Protein AF-A0A391NW02-F1 (afdb_monomer_lite)

Sequence (138 aa):
VFIRNKDWASASNALSAALESAPIYLKAVVGLTGVKLMLQDGEGALASADSALQIAGGQHPMQKKGREEALQTGKPFSVPTFGHPILAKLHAQRGAALAMTGCMKEAVDEYEIAMAYAPQDQHLTRDFQALLRCSEDE

pLDDT: mean 88.29, std 7.99, range [56.16, 97.19]

Organism: NCBI:txid797122

Structure (mmCIF, N/CA/C/O backbone):
data_AF-A0A391NW02-F1
#
_entry.id   AF-A0A391NW02-F1
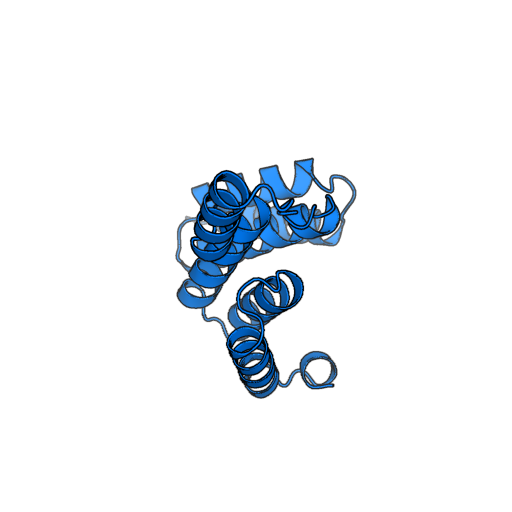#
loop_
_atom_site.group_PDB
_atom_site.id
_atom_site.type_symbol
_atom_site.label_atom_id
_atom_site.label_alt_id
_atom_site.label_comp_id
_atom_site.label_asym_id
_atom_site.label_entity_id
_atom_site.label_seq_id
_atom_site.pdbx_PDB_ins_code
_atom_site.Cartn_x
_atom_site.Cartn_y
_atom_site.Cartn_z
_atom_site.occupancy
_atom_site.B_iso_or_equiv
_atom_site.auth_seq_id
_atom_site.auth_comp_id
_atom_site.auth_asym_id
_atom_site.auth_atom_id
_atom_site.pdbx_PDB_model_num
ATOM 1 N N . VAL A 1 1 ? 10.580 -16.892 -0.388 1.00 60.94 1 VAL A N 1
ATOM 2 C CA . VAL A 1 1 ? 11.036 -17.804 0.692 1.00 60.94 1 VAL A CA 1
ATOM 3 C C . VAL A 1 1 ? 10.943 -17.127 2.059 1.00 60.94 1 VAL A C 1
ATOM 5 O O . VAL A 1 1 ? 10.245 -17.662 2.905 1.00 60.94 1 VAL A O 1
ATOM 8 N N . PHE A 1 2 ? 11.492 -15.919 2.245 1.00 70.12 2 PHE A N 1
ATOM 9 C CA . PHE A 1 2 ? 11.461 -15.187 3.529 1.00 70.12 2 PHE A CA 1
ATOM 10 C C . PHE A 1 2 ? 10.057 -14.915 4.100 1.00 70.12 2 PHE A C 1
ATOM 12 O O . PHE A 1 2 ? 9.775 -15.308 5.226 1.00 70.12 2 PHE A O 1
ATOM 19 N N . ILE A 1 3 ? 9.135 -14.375 3.290 1.00 70.44 3 ILE A N 1
ATOM 20 C CA . ILE A 1 3 ? 7.737 -14.111 3.701 1.00 70.44 3 ILE A CA 1
ATOM 21 C C . ILE A 1 3 ? 7.021 -15.388 4.174 1.00 70.44 3 ILE A C 1
ATOM 23 O O . ILE A 1 3 ? 6.273 -15.362 5.145 1.00 70.44 3 ILE A O 1
ATOM 27 N N . ARG A 1 4 ? 7.282 -16.534 3.526 1.00 72.38 4 ARG A N 1
ATOM 28 C CA . ARG A 1 4 ? 6.674 -17.823 3.904 1.00 72.38 4 ARG A CA 1
ATOM 29 C C . ARG A 1 4 ? 7.218 -18.351 5.235 1.00 72.38 4 ARG A C 1
ATOM 31 O O . ARG A 1 4 ? 6.510 -19.064 5.935 1.00 72.38 4 ARG A O 1
ATOM 38 N N . ASN A 1 5 ? 8.443 -17.965 5.583 1.00 83.00 5 ASN A N 1
ATOM 39 C CA . ASN A 1 5 ? 9.117 -18.345 6.820 1.00 83.00 5 ASN A CA 1
ATOM 40 C C . ASN A 1 5 ? 8.929 -17.306 7.944 1.00 83.00 5 ASN A C 1
ATOM 42 O O . ASN A 1 5 ? 9.537 -17.460 8.997 1.00 83.00 5 ASN A O 1
ATOM 46 N N . LYS A 1 6 ? 8.102 -16.265 7.732 1.00 83.19 6 LYS A N 1
ATOM 47 C CA . LYS A 1 6 ? 7.894 -15.128 8.654 1.00 83.19 6 LYS A CA 1
ATOM 48 C C . LYS A 1 6 ? 9.174 -14.362 9.012 1.00 83.19 6 LYS A C 1
ATOM 50 O O . LYS A 1 6 ? 9.219 -13.657 10.015 1.00 83.19 6 LYS A O 1
ATOM 55 N N . ASP A 1 7 ? 10.203 -14.475 8.180 1.00 91.38 7 ASP A N 1
ATOM 56 C CA . ASP A 1 7 ? 11.430 -13.703 8.329 1.00 91.38 7 ASP A CA 1
ATOM 57 C C . ASP A 1 7 ? 11.241 -12.332 7.667 1.00 91.38 7 ASP A C 1
ATOM 59 O O . ASP A 1 7 ? 11.584 -12.110 6.500 1.00 91.38 7 ASP A O 1
ATOM 63 N N . TRP A 1 8 ? 10.588 -11.434 8.406 1.00 89.88 8 TRP A N 1
ATOM 64 C CA . TRP A 1 8 ? 10.214 -10.101 7.937 1.00 89.88 8 TRP A CA 1
ATOM 65 C C . TRP A 1 8 ? 11.428 -9.196 7.730 1.00 89.88 8 TRP A C 1
ATOM 67 O O . TRP A 1 8 ? 11.449 -8.423 6.777 1.00 89.88 8 TRP A O 1
ATOM 77 N N . ALA A 1 9 ? 12.467 -9.333 8.557 1.00 88.81 9 ALA A N 1
ATOM 78 C CA . ALA A 1 9 ? 13.689 -8.546 8.428 1.00 88.81 9 ALA A CA 1
ATOM 79 C C . ALA A 1 9 ? 14.422 -8.879 7.119 1.00 88.81 9 ALA A C 1
ATOM 81 O O . ALA A 1 9 ? 14.703 -7.987 6.316 1.00 88.81 9 ALA A O 1
ATOM 82 N N . SER A 1 10 ? 14.635 -10.168 6.834 1.00 90.19 10 SER A N 1
ATOM 83 C CA . SER A 1 10 ? 15.254 -10.587 5.572 1.00 90.19 10 SER A CA 1
ATOM 84 C C . SER A 1 10 ? 14.370 -10.274 4.365 1.00 90.19 10 SER A C 1
ATOM 86 O O . SER A 1 10 ? 14.880 -9.906 3.306 1.00 90.19 10 SER A O 1
ATOM 88 N N . ALA A 1 11 ? 13.041 -10.377 4.505 1.00 90.12 11 ALA A N 1
ATOM 89 C CA . ALA A 1 11 ? 12.111 -9.965 3.455 1.00 90.12 11 ALA A CA 1
ATOM 90 C C . ALA A 1 11 ? 12.223 -8.462 3.148 1.00 90.12 11 ALA A C 1
ATOM 92 O O . ALA A 1 11 ? 12.259 -8.090 1.976 1.00 90.12 11 ALA A O 1
ATOM 93 N N . SER A 1 12 ? 12.323 -7.621 4.181 1.00 89.50 12 SER A N 1
ATOM 94 C CA . SER A 1 12 ? 12.499 -6.170 4.051 1.00 89.50 12 SER A CA 1
ATOM 95 C C . SER A 1 12 ? 13.795 -5.830 3.317 1.00 89.50 12 SER A C 1
ATOM 97 O O . SER A 1 12 ? 13.777 -5.066 2.350 1.00 89.50 12 SER A O 1
ATOM 99 N N . ASN A 1 13 ? 14.902 -6.477 3.697 1.00 89.44 13 ASN A N 1
ATOM 100 C CA . ASN A 1 13 ? 16.203 -6.279 3.055 1.00 89.44 13 ASN A CA 1
ATOM 101 C C . ASN A 1 13 ? 16.182 -6.707 1.582 1.00 89.44 13 ASN A C 1
ATOM 103 O O . ASN A 1 13 ? 16.633 -5.965 0.712 1.00 89.44 13 ASN A O 1
ATOM 107 N N . ALA A 1 14 ? 15.608 -7.874 1.279 1.00 89.81 14 ALA A N 1
ATOM 108 C CA . ALA A 1 14 ? 15.525 -8.374 -0.091 1.00 89.81 14 ALA A CA 1
ATOM 109 C C . ALA A 1 14 ? 14.648 -7.486 -0.991 1.00 89.81 14 ALA A C 1
ATOM 111 O O . ALA A 1 14 ? 14.975 -7.270 -2.158 1.00 89.81 14 ALA A O 1
ATOM 112 N N . LEU A 1 15 ? 13.535 -6.969 -0.462 1.00 90.50 15 LEU A N 1
ATOM 113 C CA . LEU A 1 15 ? 12.649 -6.067 -1.200 1.00 90.50 15 LEU A CA 1
ATOM 114 C C . LEU A 1 15 ? 13.282 -4.690 -1.399 1.00 90.50 15 LEU A C 1
ATOM 116 O O . LEU A 1 15 ? 13.190 -4.147 -2.496 1.00 90.50 15 LEU A O 1
ATOM 120 N N . SER A 1 16 ? 13.969 -4.165 -0.385 1.00 88.88 16 SER A N 1
ATOM 121 C CA . SER A 1 16 ? 14.728 -2.915 -0.497 1.00 88.88 16 SER A CA 1
ATOM 122 C C . SER A 1 16 ? 15.816 -3.024 -1.568 1.00 88.88 16 SER A C 1
ATOM 124 O O . SER A 1 16 ? 15.860 -2.193 -2.470 1.00 88.88 16 SER A O 1
ATOM 126 N N . ALA A 1 17 ? 16.597 -4.110 -1.571 1.00 90.06 17 ALA A N 1
ATOM 127 C CA . ALA A 1 17 ? 17.601 -4.366 -2.607 1.00 90.06 17 ALA A CA 1
ATOM 128 C C . ALA A 1 17 ? 16.985 -4.494 -4.015 1.00 90.06 17 ALA A C 1
ATOM 130 O O . ALA A 1 17 ? 17.538 -4.008 -5.000 1.00 90.06 17 ALA A O 1
ATOM 131 N N . ALA A 1 18 ? 15.803 -5.109 -4.137 1.00 89.50 18 ALA A N 1
ATOM 132 C CA . ALA A 1 18 ? 15.097 -5.162 -5.417 1.00 89.50 18 ALA A CA 1
ATOM 133 C C . ALA A 1 18 ? 14.700 -3.758 -5.909 1.00 89.50 18 ALA A C 1
ATOM 135 O O . ALA A 1 18 ? 14.813 -3.472 -7.103 1.00 89.50 18 ALA A O 1
ATOM 136 N N . LEU A 1 19 ? 14.279 -2.875 -5.001 1.00 88.81 19 LEU A N 1
ATOM 137 C CA . LEU A 1 19 ? 13.898 -1.499 -5.323 1.00 88.81 19 LEU A CA 1
ATOM 138 C C . LEU A 1 19 ? 15.092 -0.608 -5.684 1.00 88.81 19 LEU A C 1
ATOM 140 O O . LEU A 1 19 ? 14.911 0.312 -6.473 1.00 88.81 19 LEU A O 1
ATOM 144 N N . GLU A 1 20 ? 16.304 -0.907 -5.213 1.00 89.25 20 GLU A N 1
ATOM 145 C CA .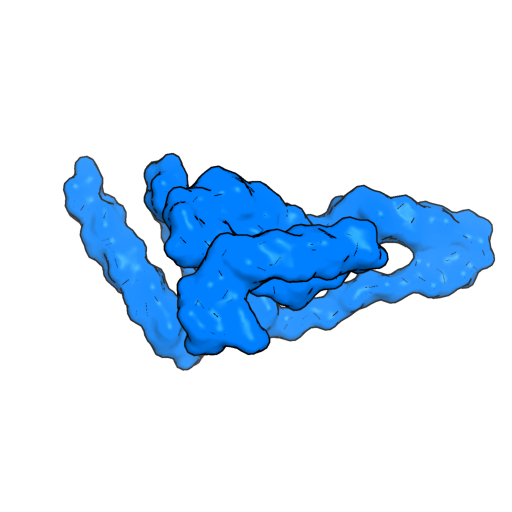 GLU A 1 20 ? 17.519 -0.231 -5.699 1.00 89.25 20 GLU A CA 1
ATOM 146 C C . GLU A 1 20 ? 17.728 -0.466 -7.202 1.00 89.25 20 GLU A C 1
ATOM 148 O O . GLU A 1 20 ? 18.083 0.452 -7.941 1.00 89.25 20 GLU A O 1
ATOM 153 N N . SER A 1 21 ? 17.453 -1.686 -7.676 1.00 89.00 21 SER A N 1
ATOM 154 C CA . SER A 1 21 ? 17.569 -2.033 -9.099 1.00 89.00 21 SER A CA 1
ATOM 155 C C . SER A 1 21 ? 16.363 -1.598 -9.940 1.00 89.00 21 SER A C 1
ATOM 157 O O . SER A 1 21 ? 16.507 -1.270 -11.118 1.00 89.00 21 SER A O 1
ATOM 159 N N . ALA A 1 22 ? 15.165 -1.589 -9.349 1.00 86.56 22 ALA A N 1
ATOM 160 C CA . ALA A 1 22 ? 13.912 -1.274 -10.026 1.00 86.56 22 ALA A CA 1
ATOM 161 C C . ALA A 1 22 ? 13.003 -0.394 -9.140 1.00 86.56 22 ALA A C 1
ATOM 163 O O . ALA A 1 22 ? 12.020 -0.890 -8.579 1.00 86.56 22 ALA A O 1
ATOM 164 N N . PRO A 1 23 ? 13.269 0.926 -9.052 1.00 85.12 23 PRO A N 1
ATOM 165 C CA . PRO A 1 23 ? 12.600 1.810 -8.087 1.00 85.12 23 PRO A CA 1
ATOM 166 C C . PRO A 1 23 ? 11.091 1.972 -8.300 1.00 85.12 23 PRO A C 1
ATOM 168 O O . PRO A 1 23 ? 10.350 2.252 -7.366 1.00 85.12 23 PRO A O 1
ATOM 171 N N . ILE A 1 24 ? 10.611 1.769 -9.530 1.00 85.38 24 ILE A N 1
ATOM 172 C CA . ILE A 1 24 ? 9.186 1.874 -9.888 1.00 85.38 24 ILE A CA 1
ATOM 173 C C . ILE A 1 24 ? 8.464 0.517 -9.897 1.00 85.38 24 ILE A C 1
ATOM 175 O O . ILE A 1 24 ? 7.368 0.392 -10.452 1.00 85.38 24 ILE A O 1
ATOM 179 N N . TYR A 1 25 ? 9.058 -0.529 -9.311 1.00 88.94 25 TYR A N 1
ATOM 180 C CA . TYR A 1 25 ? 8.450 -1.857 -9.280 1.00 88.94 25 TYR A CA 1
ATOM 181 C C . TYR A 1 25 ? 7.377 -1.963 -8.187 1.00 88.94 25 TYR A C 1
ATOM 183 O O . TYR A 1 25 ? 7.629 -2.416 -7.069 1.00 88.94 25 TYR A O 1
ATOM 191 N N . LEU A 1 26 ? 6.140 -1.587 -8.536 1.00 88.12 26 LEU A N 1
ATOM 192 C CA . LEU A 1 26 ? 5.029 -1.459 -7.583 1.00 88.12 26 LEU A CA 1
ATOM 193 C C . LEU A 1 26 ? 4.806 -2.705 -6.714 1.00 88.12 26 LEU A C 1
ATOM 195 O O . LEU A 1 26 ? 4.555 -2.578 -5.521 1.00 88.12 26 LEU A O 1
ATOM 199 N N . LYS A 1 27 ? 4.917 -3.917 -7.276 1.00 87.81 27 LYS A N 1
ATOM 200 C CA . LYS A 1 27 ? 4.719 -5.155 -6.500 1.00 87.81 27 LYS A CA 1
ATOM 201 C C . LYS A 1 27 ? 5.740 -5.305 -5.370 1.00 87.81 27 LYS A C 1
ATOM 203 O O . LYS A 1 27 ? 5.374 -5.812 -4.312 1.00 87.81 27 LYS A O 1
ATOM 208 N N . ALA A 1 28 ? 6.987 -4.878 -5.579 1.00 89.94 28 ALA A N 1
ATOM 209 C CA . ALA A 1 28 ? 7.988 -4.884 -4.516 1.00 89.94 28 ALA A CA 1
ATOM 210 C C . ALA A 1 28 ? 7.698 -3.807 -3.470 1.00 89.94 28 ALA A C 1
ATOM 212 O O . ALA A 1 28 ? 7.787 -4.114 -2.286 1.00 89.94 28 ALA A O 1
ATOM 213 N N . VAL A 1 29 ? 7.264 -2.607 -3.879 1.00 91.88 29 VAL A N 1
ATOM 214 C CA . VAL A 1 29 ? 6.875 -1.547 -2.931 1.00 91.88 29 VAL A CA 1
ATOM 215 C C . VAL A 1 29 ? 5.688 -1.992 -2.068 1.00 91.88 29 VAL A C 1
ATOM 217 O O . VAL A 1 29 ? 5.784 -1.960 -0.850 1.00 91.88 29 VAL A O 1
ATOM 220 N N . VAL A 1 30 ? 4.620 -2.533 -2.667 1.00 92.12 30 VAL A N 1
ATOM 221 C CA . VAL A 1 30 ? 3.450 -3.097 -1.952 1.00 92.12 30 VAL A CA 1
ATOM 222 C C . VAL A 1 30 ? 3.852 -4.239 -1.008 1.00 92.12 30 VAL A C 1
ATOM 224 O O . VAL A 1 30 ? 3.315 -4.385 0.095 1.00 92.12 30 VAL A O 1
ATOM 227 N N . GLY A 1 31 ? 4.800 -5.075 -1.438 1.00 92.44 31 GLY A N 1
ATOM 228 C CA . GLY A 1 31 ? 5.385 -6.115 -0.597 1.00 92.44 31 GLY A CA 1
ATOM 229 C C . GLY A 1 31 ? 6.122 -5.530 0.605 1.00 92.44 31 GLY A C 1
ATOM 230 O O . GLY A 1 31 ? 5.914 -5.994 1.724 1.00 92.44 31 GLY A O 1
ATOM 231 N N . LEU A 1 32 ? 6.938 -4.497 0.383 1.00 93.81 32 LEU A N 1
ATOM 232 C CA . LEU A 1 32 ? 7.732 -3.839 1.415 1.00 93.81 32 LEU A CA 1
ATOM 233 C C . LEU A 1 32 ? 6.835 -3.132 2.429 1.00 93.81 32 LEU A C 1
ATOM 235 O O . LEU A 1 32 ? 7.029 -3.320 3.624 1.00 93.81 32 LEU A O 1
ATOM 239 N N . THR A 1 33 ? 5.809 -2.412 1.967 1.00 94.81 33 THR A N 1
ATOM 240 C CA . THR A 1 33 ? 4.779 -1.813 2.825 1.00 94.81 33 THR A CA 1
ATOM 241 C C . THR A 1 33 ? 4.176 -2.858 3.759 1.00 94.81 33 THR A C 1
ATOM 243 O O . THR A 1 33 ? 4.143 -2.667 4.970 1.00 94.81 33 THR A O 1
ATOM 246 N N . GLY A 1 34 ? 3.767 -4.009 3.215 1.00 93.62 34 GLY A N 1
ATOM 247 C CA . GLY A 1 34 ? 3.219 -5.101 4.021 1.00 93.62 34 GLY A CA 1
ATOM 248 C C . GLY A 1 34 ? 4.210 -5.648 5.048 1.00 93.62 34 GLY A C 1
ATOM 249 O O . GLY A 1 34 ? 3.833 -5.909 6.183 1.00 93.62 34 GLY A O 1
ATOM 250 N N . VAL A 1 35 ? 5.481 -5.798 4.674 1.00 93.88 35 VAL A N 1
ATOM 251 C CA . VAL A 1 35 ? 6.529 -6.256 5.596 1.00 93.88 35 VAL A CA 1
ATOM 252 C C . VAL A 1 35 ? 6.778 -5.242 6.715 1.00 93.88 35 VAL A C 1
ATOM 254 O O . VAL A 1 35 ? 6.932 -5.651 7.862 1.00 93.88 35 VAL A O 1
ATOM 257 N N . LYS A 1 36 ? 6.767 -3.941 6.418 1.00 94.56 36 LYS A N 1
ATOM 258 C CA . LYS A 1 36 ? 6.936 -2.883 7.423 1.00 94.56 36 LYS A CA 1
ATOM 259 C C . LYS A 1 36 ? 5.784 -2.837 8.425 1.00 94.56 36 LYS A C 1
ATOM 261 O O . LYS A 1 36 ? 6.042 -2.755 9.621 1.00 94.56 36 LYS A O 1
ATOM 266 N N . LEU A 1 37 ? 4.546 -3.043 7.967 1.00 93.69 37 LEU A N 1
ATOM 267 C CA . LEU A 1 37 ? 3.396 -3.239 8.863 1.00 93.69 37 LEU A CA 1
ATOM 268 C C . LEU A 1 37 ? 3.623 -4.423 9.817 1.00 93.69 37 LEU A C 1
ATOM 270 O O . LEU A 1 37 ? 3.409 -4.303 11.019 1.00 93.69 37 LEU A O 1
ATOM 274 N N . MET A 1 38 ? 4.131 -5.554 9.307 1.00 93.44 38 MET A N 1
ATOM 275 C CA . MET A 1 38 ? 4.450 -6.720 10.147 1.00 93.44 38 MET A CA 1
ATOM 276 C C . MET A 1 38 ? 5.603 -6.470 11.130 1.00 93.44 38 MET A C 1
ATOM 278 O O . MET A 1 38 ? 5.674 -7.137 12.160 1.00 93.44 38 MET A O 1
ATOM 282 N N . LEU A 1 39 ? 6.500 -5.531 10.819 1.00 93.25 39 LEU A N 1
ATOM 283 C CA . LEU A 1 39 ? 7.596 -5.090 11.686 1.00 93.25 39 LEU A CA 1
ATOM 284 C C . LEU A 1 39 ? 7.176 -4.001 12.686 1.00 93.25 39 LEU A C 1
ATOM 286 O O . LEU A 1 39 ? 8.022 -3.532 13.439 1.00 93.25 39 LEU A O 1
ATOM 290 N N . GLN A 1 40 ? 5.897 -3.614 12.705 1.00 93.44 40 GLN A N 1
ATOM 291 C CA . GLN A 1 40 ? 5.371 -2.497 13.494 1.00 93.44 40 GLN A CA 1
ATOM 292 C C . GLN A 1 40 ? 5.980 -1.125 13.142 1.00 93.44 40 GLN A C 1
ATOM 294 O O . GLN A 1 40 ? 5.861 -0.168 13.901 1.00 93.44 40 GLN A O 1
ATOM 299 N N . ASP A 1 41 ? 6.582 -1.006 11.959 1.00 94.75 41 ASP A N 1
ATOM 300 C CA . ASP A 1 41 ? 7.103 0.248 11.418 1.00 94.75 41 ASP A CA 1
ATOM 301 C C . ASP A 1 41 ? 5.980 0.994 10.680 1.00 94.75 41 ASP A C 1
ATOM 303 O O . ASP A 1 41 ? 5.850 0.909 9.456 1.00 94.75 41 ASP A O 1
ATOM 307 N N . GLY A 1 42 ? 5.114 1.668 11.446 1.00 93.12 42 GLY A N 1
ATOM 308 C CA . GLY A 1 42 ? 3.953 2.396 10.920 1.00 93.12 42 GLY A CA 1
ATOM 309 C C . GLY A 1 42 ? 4.346 3.554 10.000 1.00 93.12 42 GLY A C 1
ATOM 310 O O . GLY A 1 42 ? 3.851 3.645 8.878 1.00 93.12 42 GLY A O 1
ATOM 311 N N . GLU A 1 43 ? 5.298 4.389 10.422 1.00 94.75 43 GLU A N 1
ATOM 312 C CA . GLU A 1 43 ? 5.781 5.524 9.623 1.00 94.75 43 GLU A CA 1
ATOM 313 C C . GLU A 1 43 ? 6.450 5.062 8.322 1.00 94.75 43 GLU A C 1
ATOM 315 O O . GLU A 1 43 ? 6.151 5.567 7.235 1.00 94.75 43 GLU A O 1
ATOM 320 N N . GLY A 1 44 ? 7.322 4.052 8.395 1.00 94.25 44 GLY A N 1
ATOM 321 C CA . GLY A 1 44 ? 7.979 3.514 7.215 1.00 94.25 44 GLY A CA 1
ATOM 322 C C . GLY A 1 44 ? 7.010 2.788 6.283 1.00 94.25 44 GLY A C 1
ATOM 323 O O . GLY A 1 44 ? 7.208 2.825 5.059 1.00 94.25 44 GLY A O 1
ATOM 324 N N . ALA A 1 45 ? 5.976 2.132 6.817 1.00 95.38 45 ALA A N 1
ATOM 325 C CA . ALA A 1 45 ? 4.900 1.553 6.019 1.00 95.38 45 ALA A CA 1
ATOM 326 C C . ALA A 1 45 ? 4.108 2.646 5.295 1.00 95.38 45 ALA A C 1
ATOM 328 O O . ALA A 1 45 ? 3.928 2.538 4.081 1.00 95.38 45 ALA A O 1
ATOM 329 N N . LEU A 1 46 ? 3.722 3.718 5.991 1.00 95.31 46 LEU A N 1
ATOM 330 C CA . LEU A 1 46 ? 2.991 4.847 5.413 1.00 95.31 46 LEU A CA 1
ATOM 331 C C . LEU A 1 46 ? 3.772 5.482 4.257 1.00 95.31 46 LEU A C 1
ATOM 333 O O . LEU A 1 46 ? 3.261 5.573 3.142 1.00 95.31 46 LEU A O 1
ATOM 337 N N . ALA A 1 47 ? 5.054 5.791 4.474 1.00 94.44 47 ALA A N 1
ATOM 338 C CA . ALA A 1 47 ? 5.923 6.342 3.435 1.00 94.44 47 ALA A CA 1
ATOM 339 C C . ALA A 1 47 ? 6.038 5.417 2.206 1.00 94.44 47 ALA A C 1
ATOM 341 O O . ALA A 1 47 ? 6.070 5.872 1.058 1.00 94.44 47 ALA A O 1
ATOM 342 N N . SER A 1 48 ? 6.077 4.100 2.431 1.00 93.06 48 SER A N 1
ATOM 343 C CA . SER A 1 48 ? 6.141 3.114 1.343 1.00 93.06 48 SER A CA 1
ATOM 344 C C . SER A 1 48 ? 4.808 3.013 0.594 1.00 93.06 48 SER A C 1
ATOM 346 O O . SER A 1 48 ? 4.800 2.899 -0.632 1.00 93.06 48 SER A O 1
ATOM 348 N N . ALA A 1 49 ? 3.678 3.091 1.304 1.00 94.06 49 ALA A N 1
ATOM 349 C CA . ALA A 1 49 ? 2.344 3.110 0.712 1.00 94.06 49 ALA A CA 1
ATOM 350 C C . ALA A 1 49 ? 2.120 4.362 -0.153 1.00 94.06 49 ALA A C 1
ATOM 352 O O . ALA A 1 49 ? 1.677 4.246 -1.296 1.00 94.06 49 ALA A O 1
ATOM 353 N N . ASP A 1 50 ? 2.515 5.539 0.334 1.00 93.56 50 ASP A N 1
ATOM 354 C CA . ASP A 1 50 ? 2.434 6.796 -0.418 1.00 93.56 50 ASP A CA 1
ATOM 355 C C . ASP A 1 50 ? 3.279 6.745 -1.696 1.00 93.56 50 ASP A C 1
ATOM 357 O O . ASP A 1 50 ? 2.820 7.127 -2.777 1.00 93.56 50 ASP A O 1
ATOM 361 N N . SER A 1 51 ? 4.499 6.207 -1.606 1.00 91.50 51 SER A N 1
ATOM 362 C CA . SER A 1 51 ? 5.358 5.991 -2.774 1.00 91.50 51 SER A CA 1
ATOM 363 C C . SER A 1 51 ? 4.696 5.068 -3.804 1.00 91.50 51 SER A C 1
ATOM 365 O O . SER A 1 51 ? 4.659 5.374 -5.000 1.00 91.50 51 SER A O 1
ATOM 367 N N . ALA A 1 52 ? 4.096 3.967 -3.348 1.00 91.62 52 ALA A N 1
ATOM 368 C CA . ALA A 1 52 ? 3.352 3.059 -4.211 1.00 91.62 52 ALA A CA 1
ATOM 369 C C . ALA A 1 52 ? 2.141 3.741 -4.875 1.00 91.62 52 ALA A C 1
ATOM 371 O O . ALA A 1 52 ? 1.913 3.520 -6.067 1.00 91.62 52 ALA A O 1
ATOM 372 N N . LEU A 1 53 ? 1.405 4.606 -4.169 1.00 90.69 53 LEU A N 1
ATOM 373 C CA . LEU A 1 53 ? 0.278 5.348 -4.748 1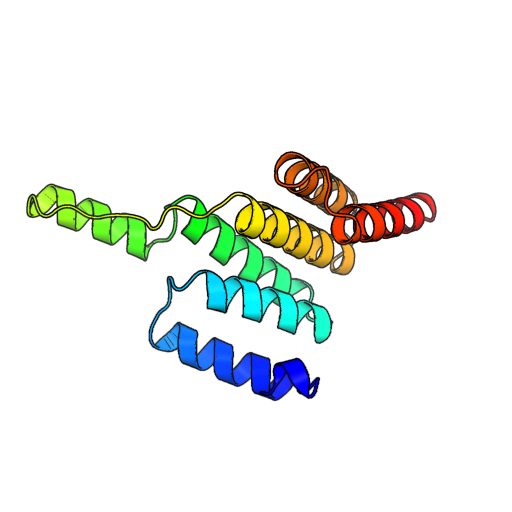.00 90.69 53 LEU A CA 1
ATOM 374 C C . LEU A 1 53 ? 0.749 6.346 -5.807 1.00 90.69 53 LEU A C 1
ATOM 376 O O . LEU A 1 53 ? 0.129 6.459 -6.865 1.00 90.69 53 LEU A O 1
ATOM 380 N N . GLN A 1 54 ? 1.886 7.011 -5.588 1.00 89.31 54 GLN A N 1
ATOM 381 C CA . GLN A 1 54 ? 2.489 7.878 -6.603 1.00 89.31 54 GLN A CA 1
ATOM 382 C C . GLN A 1 54 ? 2.885 7.095 -7.858 1.00 89.31 54 GLN A C 1
ATOM 384 O O . GLN A 1 54 ? 2.629 7.561 -8.969 1.00 89.31 54 GLN A O 1
ATOM 389 N N . ILE A 1 55 ? 3.472 5.904 -7.707 1.00 88.38 55 ILE A N 1
ATOM 390 C CA . ILE A 1 55 ? 3.802 5.023 -8.838 1.00 88.38 55 ILE A CA 1
ATOM 391 C C . ILE A 1 55 ? 2.524 4.587 -9.567 1.00 88.38 55 ILE A C 1
ATOM 393 O O . ILE A 1 55 ? 2.482 4.606 -10.802 1.00 88.38 55 ILE A O 1
ATOM 397 N N . ALA A 1 56 ? 1.480 4.224 -8.817 1.00 86.12 56 ALA A N 1
ATOM 398 C CA . ALA A 1 56 ? 0.202 3.781 -9.363 1.00 86.12 56 ALA A CA 1
ATOM 399 C C . ALA A 1 56 ? -0.530 4.886 -10.138 1.00 86.12 56 ALA A C 1
ATOM 401 O O . ALA A 1 56 ? -1.041 4.640 -11.229 1.00 86.12 56 ALA A O 1
ATOM 402 N N . GLY A 1 57 ? -0.513 6.115 -9.619 1.00 82.75 57 GLY A N 1
ATOM 403 C CA . GLY A 1 57 ? -1.096 7.296 -10.259 1.00 82.75 57 GLY A CA 1
ATOM 404 C C . GLY A 1 57 ? -0.233 7.917 -11.364 1.00 82.75 57 GLY A C 1
ATOM 405 O O . GLY A 1 57 ? -0.610 8.942 -11.935 1.00 82.75 57 GLY A O 1
ATOM 406 N N . GLY A 1 58 ? 0.940 7.351 -11.667 1.00 80.25 58 GLY A N 1
ATOM 407 C CA . GLY A 1 58 ? 1.854 7.919 -12.660 1.00 80.25 58 GLY A CA 1
ATOM 408 C C . GLY A 1 58 ? 2.524 9.228 -12.218 1.00 80.25 58 GLY A C 1
ATOM 409 O O . GLY A 1 58 ? 3.000 9.981 -13.068 1.00 80.25 58 GLY A O 1
ATOM 410 N N . GLN A 1 59 ? 2.508 9.532 -10.918 1.00 80.00 59 GLN A N 1
ATOM 411 C CA . GLN A 1 59 ? 3.006 10.774 -10.318 1.00 80.00 59 GLN A CA 1
ATOM 412 C C . GLN A 1 59 ? 4.447 10.670 -9.805 1.00 80.00 59 GLN A C 1
ATOM 414 O O . GLN A 1 59 ? 5.016 11.686 -9.398 1.00 80.00 59 GLN A O 1
ATOM 419 N N . HIS A 1 60 ? 5.055 9.481 -9.842 1.00 82.25 60 HIS A N 1
ATOM 420 C CA . HIS A 1 60 ? 6.423 9.280 -9.374 1.00 82.25 60 HIS A CA 1
ATOM 421 C C . HIS A 1 60 ? 7.426 10.116 -10.202 1.00 82.25 60 HIS A C 1
ATOM 423 O O . HIS A 1 60 ? 7.302 10.158 -11.433 1.00 82.25 60 HIS A O 1
ATOM 429 N N . PRO A 1 61 ? 8.464 10.732 -9.596 1.00 82.94 61 PRO A N 1
ATOM 430 C CA . PRO A 1 61 ? 9.420 11.591 -10.308 1.00 82.94 61 PRO A CA 1
ATOM 431 C C . PRO A 1 61 ? 10.057 10.940 -11.543 1.00 82.94 61 PRO A C 1
ATOM 433 O O . PRO A 1 61 ? 10.174 11.571 -12.590 1.00 82.94 61 PRO A O 1
ATOM 436 N N . MET A 1 62 ? 10.393 9.647 -11.467 1.00 79.06 62 MET A N 1
ATOM 437 C CA . MET A 1 62 ? 10.934 8.910 -12.619 1.00 79.06 62 MET A CA 1
ATOM 438 C C . MET A 1 62 ? 9.918 8.745 -13.758 1.00 79.06 62 MET A C 1
ATOM 440 O O . MET A 1 62 ? 10.304 8.758 -14.923 1.00 79.06 62 MET A O 1
ATOM 444 N N . GLN A 1 63 ? 8.624 8.613 -13.446 1.00 83.06 63 GLN A N 1
ATOM 445 C CA . GLN A 1 63 ? 7.575 8.544 -14.467 1.00 83.06 63 GLN A CA 1
ATOM 446 C C . GLN A 1 63 ? 7.325 9.918 -15.096 1.00 83.06 63 GLN A C 1
ATOM 448 O O . GLN A 1 63 ? 7.111 9.994 -16.302 1.00 83.06 63 GLN A O 1
ATOM 453 N N . LYS A 1 64 ? 7.402 11.002 -14.309 1.00 84.75 64 LYS A N 1
ATOM 454 C CA . LYS A 1 64 ? 7.338 12.380 -14.824 1.00 84.75 64 LYS A CA 1
ATOM 455 C C . LYS A 1 64 ? 8.491 12.663 -15.789 1.00 84.75 64 LYS A C 1
ATOM 457 O O . LYS A 1 64 ? 8.236 13.041 -16.928 1.00 84.75 64 LYS A O 1
ATOM 462 N N . LYS A 1 65 ? 9.726 12.343 -15.389 1.00 84.50 65 LYS A N 1
ATOM 463 C CA . LYS A 1 65 ? 10.914 12.463 -16.248 1.00 84.50 65 LYS A CA 1
ATOM 464 C C . LYS A 1 65 ? 10.792 11.629 -17.529 1.00 84.50 65 LYS A C 1
ATOM 466 O O . LYS A 1 65 ? 11.041 12.137 -18.614 1.00 84.50 65 LYS A O 1
ATOM 471 N N . GLY A 1 66 ? 10.338 10.379 -17.422 1.00 83.81 66 GLY A N 1
ATOM 472 C CA . GLY A 1 66 ? 10.104 9.527 -18.593 1.00 83.81 66 GLY A CA 1
ATOM 473 C C . GLY A 1 66 ? 9.052 10.091 -19.558 1.00 83.81 66 GLY A C 1
ATOM 474 O O . GLY A 1 66 ? 9.220 9.992 -20.771 1.00 83.81 66 GLY A O 1
ATOM 475 N N . ARG A 1 67 ? 7.991 10.736 -19.045 1.00 83.00 67 ARG A N 1
ATOM 476 C CA . ARG A 1 67 ? 6.998 11.448 -19.874 1.00 83.00 67 ARG A CA 1
ATOM 477 C C . ARG A 1 67 ? 7.593 12.669 -20.572 1.00 83.00 67 ARG A C 1
ATOM 479 O O . ARG A 1 67 ? 7.288 12.898 -21.738 1.00 83.00 67 ARG A O 1
ATOM 486 N N . GLU A 1 68 ? 8.430 13.438 -19.886 1.00 85.06 68 GLU A N 1
ATOM 487 C CA . GLU A 1 68 ? 9.118 14.597 -20.469 1.00 85.06 68 GLU A CA 1
ATOM 488 C C . GLU A 1 68 ? 10.089 14.178 -21.580 1.00 85.06 68 GLU A C 1
ATOM 490 O O . GLU A 1 68 ? 10.067 14.744 -22.671 1.00 85.06 68 GLU A O 1
ATOM 495 N N . GLU A 1 69 ? 10.885 13.132 -21.355 1.00 84.56 69 GLU A N 1
ATOM 496 C CA . GLU A 1 69 ? 11.780 12.569 -22.372 1.00 84.56 69 GLU A CA 1
ATOM 497 C C . GLU A 1 69 ? 11.001 12.004 -23.570 1.00 84.56 69 GLU A C 1
ATOM 499 O O . GLU A 1 69 ? 11.413 12.169 -24.721 1.00 84.56 69 GLU A O 1
ATOM 504 N N . ALA A 1 70 ? 9.848 11.377 -23.331 1.00 84.94 70 ALA A N 1
ATOM 505 C CA . ALA A 1 70 ? 8.953 10.914 -24.389 1.00 84.94 70 ALA A CA 1
ATOM 506 C C . ALA A 1 70 ? 8.400 12.064 -25.239 1.00 84.94 70 ALA A C 1
ATOM 508 O O . ALA A 1 70 ? 8.378 11.958 -26.465 1.00 84.94 70 ALA A O 1
ATOM 509 N N . LEU A 1 71 ? 8.011 13.178 -24.610 1.00 84.25 71 LEU A N 1
ATOM 510 C CA . LEU A 1 71 ? 7.576 14.392 -25.309 1.00 84.25 71 LEU A CA 1
ATOM 511 C C . LEU A 1 71 ? 8.691 14.973 -26.187 1.00 84.25 71 LEU A C 1
ATOM 513 O O . LEU A 1 71 ? 8.422 15.422 -27.297 1.00 84.25 71 LEU A O 1
ATOM 517 N N . GLN A 1 72 ? 9.939 14.939 -25.714 1.00 85.81 72 GLN A N 1
ATOM 518 C CA . GLN A 1 72 ? 11.090 15.454 -26.462 1.00 85.81 72 GLN A CA 1
ATOM 519 C C . GLN A 1 72 ? 11.521 14.535 -27.611 1.00 85.81 72 GLN A C 1
ATOM 521 O O . GLN A 1 72 ? 11.900 15.008 -28.679 1.00 85.81 72 GLN A O 1
ATOM 526 N N . THR A 1 73 ? 11.498 13.220 -27.396 1.00 87.62 73 THR A N 1
ATOM 527 C CA . THR A 1 73 ? 12.053 12.235 -28.342 1.00 87.62 73 THR A CA 1
ATOM 528 C C . THR A 1 73 ? 11.009 11.619 -29.271 1.00 87.62 73 THR A C 1
ATOM 530 O O . THR A 1 73 ? 11.372 10.901 -30.203 1.00 87.62 73 THR A O 1
ATOM 533 N N . GLY A 1 74 ? 9.719 11.835 -28.999 1.00 84.00 74 GLY A N 1
ATOM 534 C CA . GLY A 1 74 ? 8.607 11.172 -29.682 1.00 84.00 74 GLY A CA 1
ATOM 535 C C . GLY A 1 74 ? 8.489 9.675 -29.374 1.00 84.00 74 GLY A C 1
ATOM 536 O O . GLY A 1 74 ? 7.632 9.000 -29.945 1.00 84.00 74 GLY A O 1
ATOM 537 N N . LYS A 1 75 ? 9.334 9.124 -28.489 1.00 80.88 75 LYS A N 1
ATOM 538 C CA . LYS A 1 75 ? 9.266 7.713 -28.097 1.00 80.88 75 LYS A CA 1
ATOM 539 C C . LYS A 1 75 ? 8.129 7.511 -27.095 1.00 80.88 75 LYS A C 1
ATOM 541 O O . LYS A 1 75 ? 8.076 8.230 -26.103 1.00 80.88 75 LYS A O 1
ATOM 546 N N . PRO A 1 76 ? 7.242 6.525 -27.298 1.00 72.81 76 PRO A N 1
ATOM 547 C CA . PRO A 1 76 ? 6.135 6.295 -26.382 1.00 72.81 76 PRO A CA 1
ATOM 548 C C . PRO A 1 76 ? 6.640 5.859 -25.001 1.00 72.81 76 PRO A C 1
ATOM 550 O O . PRO A 1 76 ? 7.405 4.903 -24.877 1.00 72.81 76 PRO A O 1
ATOM 553 N N . PHE A 1 77 ? 6.167 6.546 -23.960 1.00 79.00 77 PHE A N 1
ATOM 554 C CA . PHE A 1 77 ? 6.337 6.148 -22.566 1.00 79.00 77 PHE A CA 1
ATOM 555 C C . PHE A 1 77 ? 5.028 5.563 -22.038 1.00 79.00 77 PHE A C 1
ATOM 557 O O . PHE A 1 77 ? 3.999 6.239 -22.013 1.00 79.00 77 PHE A O 1
ATOM 564 N N . SER A 1 78 ? 5.065 4.310 -21.592 1.00 69.31 78 SER A N 1
ATOM 565 C CA . SER A 1 78 ? 3.925 3.655 -20.953 1.00 69.31 78 SER A CA 1
ATOM 566 C C . SER A 1 78 ? 4.112 3.625 -19.441 1.00 69.31 78 SER A C 1
ATOM 568 O O . SER A 1 78 ? 5.079 3.042 -18.946 1.00 69.31 78 SER A O 1
ATOM 570 N N . VAL A 1 79 ? 3.160 4.189 -18.695 1.00 67.19 79 VAL A N 1
ATOM 571 C CA . VAL A 1 79 ? 3.030 3.866 -17.269 1.00 67.19 79 VAL A CA 1
ATOM 572 C C . VAL A 1 79 ? 2.376 2.490 -17.130 1.00 67.19 79 VAL A C 1
ATOM 574 O O . VAL A 1 79 ? 1.452 2.191 -17.889 1.00 67.19 79 VAL A O 1
ATOM 577 N N . PRO A 1 80 ? 2.816 1.641 -16.188 1.00 67.06 80 PRO A N 1
ATOM 578 C CA . PRO A 1 80 ? 2.112 0.397 -15.930 1.00 67.06 80 PRO A CA 1
ATOM 579 C C . PRO A 1 80 ? 0.697 0.711 -15.434 1.00 67.06 80 PRO A C 1
ATOM 581 O O . PRO A 1 80 ? 0.519 1.530 -14.534 1.00 67.06 80 PRO A O 1
ATOM 584 N N . THR A 1 81 ? -0.311 0.069 -16.019 1.00 66.75 81 THR A N 1
ATOM 585 C CA . THR A 1 81 ? -1.679 0.106 -15.494 1.00 66.75 81 THR A CA 1
ATOM 586 C C . THR A 1 81 ? -1.803 -0.953 -14.407 1.00 66.75 81 THR A C 1
ATOM 588 O O . THR A 1 81 ? -1.429 -2.110 -14.613 1.00 66.75 81 THR A O 1
ATOM 591 N N . PHE A 1 82 ? -2.316 -0.572 -13.242 1.00 77.06 82 PHE A N 1
ATOM 592 C CA . PHE A 1 82 ? -2.465 -1.481 -12.111 1.00 77.06 82 PHE A CA 1
ATOM 593 C C . PHE A 1 82 ? -3.932 -1.854 -11.920 1.00 77.06 82 PHE A C 1
ATOM 595 O O . PHE A 1 82 ? -4.817 -1.012 -12.032 1.00 77.06 82 PHE A O 1
ATOM 602 N N . GLY A 1 83 ? -4.189 -3.139 -11.672 1.00 80.25 83 GLY A N 1
ATOM 603 C CA . GLY A 1 83 ? -5.549 -3.643 -11.494 1.00 80.25 83 GLY A CA 1
ATOM 604 C C . GLY A 1 83 ? -6.145 -3.267 -10.137 1.00 80.25 83 GLY A C 1
ATOM 605 O O . GLY A 1 83 ? -5.414 -3.103 -9.157 1.00 80.25 83 GLY A O 1
ATOM 606 N N . HIS A 1 84 ? -7.481 -3.243 -10.078 1.00 84.19 84 HIS A N 1
ATOM 607 C CA . HIS A 1 84 ? -8.273 -3.005 -8.863 1.00 84.19 84 HIS A CA 1
ATOM 608 C C . HIS A 1 84 ? -7.758 -3.755 -7.613 1.00 84.19 84 HIS A C 1
ATOM 610 O O . HIS A 1 84 ? -7.652 -3.115 -6.570 1.00 84.19 84 HIS A O 1
ATOM 616 N N . PRO A 1 85 ? -7.328 -5.037 -7.672 1.00 88.88 85 PRO A N 1
ATOM 617 C CA . PRO A 1 85 ? -6.844 -5.737 -6.476 1.00 88.88 85 PRO A CA 1
ATOM 618 C C . PRO A 1 85 ? -5.574 -5.143 -5.853 1.00 88.88 85 PRO A C 1
ATOM 620 O O . PRO A 1 85 ? -5.392 -5.200 -4.639 1.00 88.88 85 PRO A O 1
ATOM 623 N N . ILE A 1 86 ? -4.672 -4.581 -6.666 1.00 89.12 86 ILE A N 1
ATOM 624 C CA . ILE A 1 86 ? -3.452 -3.945 -6.147 1.00 89.12 86 ILE A CA 1
ATOM 625 C C . ILE A 1 86 ? -3.802 -2.614 -5.482 1.00 89.12 86 ILE A C 1
ATOM 627 O O . ILE A 1 86 ? -3.270 -2.325 -4.415 1.00 89.12 86 ILE A O 1
ATOM 631 N N . LEU A 1 87 ? -4.705 -1.839 -6.089 1.00 89.94 87 LEU A N 1
ATOM 632 C CA . LEU A 1 87 ? -5.171 -0.567 -5.535 1.00 89.94 87 LEU A CA 1
ATOM 633 C C . LEU A 1 87 ? -5.913 -0.782 -4.212 1.00 89.94 87 LEU A C 1
ATOM 635 O O . LEU A 1 87 ? -5.573 -0.134 -3.229 1.00 89.94 87 LEU A O 1
ATOM 639 N N . ALA A 1 88 ? -6.827 -1.759 -4.153 1.00 92.94 88 ALA A N 1
ATOM 640 C CA . ALA A 1 88 ? -7.515 -2.142 -2.920 1.00 92.94 88 ALA A CA 1
ATOM 641 C C . ALA A 1 88 ? -6.521 -2.459 -1.795 1.00 92.94 88 ALA A C 1
ATOM 643 O O . ALA A 1 88 ? -6.580 -1.881 -0.713 1.00 92.94 88 ALA A O 1
ATOM 644 N N . LYS A 1 89 ? -5.552 -3.338 -2.076 1.00 93.44 89 LYS A N 1
ATOM 645 C CA . LYS A 1 89 ? -4.531 -3.727 -1.101 1.00 93.44 89 LYS A CA 1
ATOM 646 C C . LYS A 1 89 ? -3.690 -2.541 -0.632 1.00 93.44 89 LYS A C 1
ATOM 648 O O . LYS A 1 89 ? -3.330 -2.480 0.537 1.00 93.44 89 LYS A O 1
ATOM 653 N N . LEU A 1 90 ? -3.344 -1.637 -1.539 1.00 94.00 90 LEU A N 1
ATOM 654 C CA . LEU A 1 90 ? -2.491 -0.500 -1.235 1.00 94.00 90 LEU A CA 1
ATOM 655 C C . LEU A 1 90 ? -3.191 0.512 -0.321 1.00 94.00 90 LEU A C 1
ATOM 657 O O . LEU A 1 90 ? -2.598 0.924 0.672 1.00 94.00 90 LEU A O 1
ATOM 661 N N . HIS A 1 91 ? -4.451 0.835 -0.614 1.00 95.75 91 HIS A N 1
ATOM 662 C CA . HIS A 1 91 ? -5.284 1.669 0.252 1.00 95.75 91 HIS A CA 1
ATOM 663 C C . HIS A 1 91 ? -5.481 1.018 1.631 1.00 95.75 91 HIS A C 1
ATOM 665 O O . HIS A 1 91 ? -5.237 1.649 2.653 1.00 95.75 91 HIS A O 1
ATOM 671 N N . ALA A 1 92 ? -5.749 -0.292 1.691 1.00 96.31 92 ALA A N 1
ATOM 672 C CA . ALA A 1 92 ? -5.849 -1.014 2.964 1.00 96.31 92 ALA A CA 1
ATOM 673 C C . ALA A 1 92 ? -4.547 -0.967 3.788 1.00 96.31 92 ALA A C 1
ATOM 675 O O . ALA A 1 92 ? -4.562 -0.745 4.996 1.00 96.31 92 ALA A O 1
ATOM 676 N N . GLN A 1 93 ? -3.395 -1.152 3.134 1.00 96.00 93 GLN A N 1
ATOM 677 C CA . GLN A 1 93 ? -2.086 -1.069 3.785 1.00 96.00 93 GLN A CA 1
ATOM 678 C C . GLN A 1 93 ? -1.764 0.349 4.270 1.00 96.00 93 GLN A C 1
ATOM 680 O O . GLN A 1 93 ? -1.170 0.502 5.336 1.00 96.00 93 GLN A O 1
ATOM 685 N N . ARG A 1 94 ? -2.157 1.376 3.508 1.00 97.19 94 ARG A N 1
ATOM 686 C CA . ARG A 1 94 ? -2.033 2.777 3.920 1.00 97.19 94 ARG A CA 1
ATOM 687 C C . ARG A 1 94 ? -2.909 3.068 5.134 1.00 97.19 94 ARG A C 1
ATOM 689 O O . ARG A 1 94 ? -2.408 3.623 6.105 1.00 97.19 94 ARG A O 1
ATOM 696 N N . GLY A 1 95 ? -4.164 2.619 5.117 1.00 96.56 95 GLY A N 1
ATOM 697 C CA . GLY A 1 95 ? -5.082 2.736 6.249 1.00 96.56 95 GLY A CA 1
ATOM 698 C C . GLY A 1 95 ? -4.551 2.046 7.506 1.00 96.56 95 GLY A C 1
ATOM 699 O O . GLY A 1 95 ? -4.542 2.636 8.580 1.00 96.56 95 GLY A O 1
ATOM 700 N N . ALA A 1 96 ? -4.010 0.831 7.378 1.00 96.19 96 ALA A N 1
ATOM 701 C CA . ALA A 1 96 ? -3.359 0.141 8.493 1.00 96.19 96 ALA A CA 1
ATOM 702 C C . ALA A 1 96 ? -2.160 0.927 9.056 1.00 96.19 96 ALA A C 1
ATOM 704 O O . ALA A 1 96 ? -2.001 1.012 10.272 1.00 96.19 96 ALA A O 1
ATOM 705 N N . ALA A 1 97 ? -1.336 1.524 8.189 1.00 96.38 97 ALA A N 1
ATOM 706 C CA . ALA A 1 97 ? -0.204 2.342 8.616 1.00 96.38 97 ALA A CA 1
ATOM 707 C C . ALA A 1 97 ? -0.661 3.612 9.353 1.00 96.38 97 ALA A C 1
ATOM 709 O O . ALA A 1 97 ? -0.120 3.923 10.408 1.00 96.38 97 ALA A O 1
ATOM 710 N N . LEU A 1 98 ? -1.690 4.294 8.840 1.00 96.25 98 LEU A N 1
ATOM 711 C CA . LEU A 1 98 ? -2.290 5.477 9.467 1.00 96.25 98 LEU A CA 1
ATOM 712 C C . LEU A 1 98 ? -2.871 5.164 10.847 1.00 96.25 98 LEU A C 1
ATOM 714 O O . LEU A 1 98 ? -2.648 5.916 11.792 1.00 96.25 98 LEU A O 1
ATOM 718 N N . ALA A 1 99 ? -3.556 4.028 10.985 1.00 94.75 99 ALA A N 1
ATOM 719 C CA . ALA A 1 99 ? -4.075 3.574 12.270 1.00 94.75 99 ALA A CA 1
ATOM 720 C C . ALA A 1 99 ? -2.943 3.351 13.287 1.00 94.75 99 ALA A C 1
ATOM 722 O O . ALA A 1 99 ? -3.045 3.768 14.437 1.00 94.75 99 ALA A O 1
ATOM 723 N N . MET A 1 100 ? -1.825 2.755 12.856 1.00 94.00 100 MET A N 1
ATOM 724 C CA . MET A 1 100 ? -0.645 2.563 13.710 1.00 94.00 100 MET A CA 1
ATOM 725 C C . MET A 1 100 ? 0.022 3.878 14.128 1.00 94.00 100 MET A C 1
ATOM 727 O O . MET A 1 100 ? 0.656 3.921 15.179 1.00 94.00 100 MET A O 1
ATOM 731 N N . THR A 1 101 ? -0.106 4.937 13.325 1.00 94.44 101 THR A N 1
ATOM 732 C CA . THR A 1 101 ? 0.413 6.274 13.646 1.00 94.44 101 THR A CA 1
ATOM 733 C C . THR A 1 101 ? -0.609 7.165 14.363 1.00 94.44 101 THR A C 1
ATOM 735 O O . THR A 1 101 ? -0.327 8.338 14.586 1.00 94.44 101 THR A O 1
ATOM 738 N N . GLY A 1 102 ? -1.785 6.637 14.728 1.00 92.81 102 GLY A N 1
ATOM 739 C CA . GLY A 1 102 ? -2.837 7.370 15.449 1.00 92.81 102 GLY A CA 1
ATOM 740 C C . GLY A 1 102 ? -3.745 8.242 14.571 1.00 92.81 102 GLY A C 1
ATOM 741 O O . GLY A 1 102 ? -4.569 8.991 15.082 1.00 92.81 102 GLY A O 1
ATOM 742 N N . CYS A 1 103 ? -3.633 8.154 13.246 1.00 94.19 103 CYS A N 1
ATOM 743 C CA . CYS A 1 103 ? -4.475 8.885 12.297 1.00 94.19 103 CYS A CA 1
ATOM 744 C C . CYS A 1 103 ? -5.730 8.064 11.957 1.00 94.19 103 CYS A C 1
ATOM 746 O O . CYS A 1 103 ? -5.897 7.600 10.827 1.00 94.19 103 CYS A O 1
ATOM 748 N N . MET A 1 104 ? -6.589 7.812 12.954 1.00 93.94 104 MET A N 1
ATOM 749 C CA . MET A 1 104 ? -7.715 6.875 12.810 1.00 93.94 104 MET A CA 1
ATOM 750 C C . MET A 1 104 ? -8.754 7.313 11.779 1.00 93.94 104 MET A C 1
ATOM 752 O O . MET A 1 104 ? -9.281 6.478 11.045 1.00 93.94 104 MET A O 1
ATOM 756 N N . LYS A 1 105 ? -9.025 8.616 11.669 1.00 93.38 105 LYS A N 1
ATOM 757 C CA . LYS A 1 105 ? -9.986 9.130 10.691 1.00 93.38 105 LYS A CA 1
ATOM 758 C C . LYS A 1 105 ? -9.510 8.880 9.259 1.00 93.38 105 LYS A C 1
ATOM 760 O O . LYS A 1 105 ? -10.241 8.316 8.454 1.00 93.38 105 LYS A O 1
ATOM 765 N N . GLU A 1 106 ? -8.267 9.238 8.962 1.00 94.69 106 GLU A N 1
ATOM 766 C CA . GLU A 1 106 ? -7.659 9.005 7.654 1.00 94.69 106 GLU A CA 1
ATOM 767 C C . GLU A 1 106 ? -7.513 7.507 7.364 1.00 94.69 106 GLU A C 1
ATOM 769 O O . GLU A 1 106 ? -7.605 7.087 6.212 1.00 94.69 106 GLU A O 1
ATOM 774 N N . ALA A 1 107 ? -7.309 6.684 8.398 1.00 96.12 107 ALA A N 1
ATOM 775 C CA . ALA A 1 107 ? -7.314 5.238 8.245 1.00 96.12 107 ALA A CA 1
ATOM 776 C C . ALA A 1 107 ? -8.677 4.727 7.757 1.00 96.12 107 ALA A C 1
ATOM 778 O O . ALA A 1 107 ? -8.717 3.919 6.829 1.00 96.12 107 ALA A O 1
ATOM 779 N N . VAL A 1 108 ? -9.780 5.213 8.336 1.00 95.56 108 VAL A N 1
ATOM 780 C CA . VAL A 1 108 ? -11.145 4.860 7.912 1.00 95.56 108 VAL A CA 1
ATOM 781 C C . VAL A 1 108 ? -11.370 5.238 6.450 1.00 95.56 108 VAL A C 1
ATOM 783 O O . VAL A 1 108 ? -11.749 4.368 5.665 1.00 95.56 108 VAL A O 1
ATOM 786 N N . ASP A 1 109 ? -11.040 6.475 6.068 1.00 95.44 109 ASP A N 1
ATOM 787 C CA . ASP A 1 109 ? -11.182 6.960 4.688 1.00 95.44 109 ASP A CA 1
ATOM 788 C C . ASP A 1 109 ? -10.436 6.048 3.686 1.00 95.44 109 ASP A C 1
ATOM 790 O O . ASP A 1 109 ? -10.948 5.698 2.620 1.00 95.44 109 ASP A O 1
ATOM 794 N N . GLU A 1 110 ? -9.229 5.593 4.034 1.00 96.06 110 GLU A N 1
ATOM 795 C CA . GLU A 1 110 ? -8.442 4.681 3.197 1.00 96.06 110 GLU A CA 1
ATOM 796 C C . GLU A 1 110 ? -9.064 3.285 3.060 1.00 96.06 110 GLU A C 1
ATOM 798 O O . GLU A 1 110 ? -9.060 2.703 1.969 1.00 96.06 110 GLU A O 1
ATOM 803 N N . TYR A 1 111 ? -9.631 2.734 4.134 1.00 95.94 111 TYR A N 1
ATOM 804 C CA . TYR A 1 111 ? -10.331 1.450 4.061 1.00 95.94 111 TYR A CA 1
ATOM 805 C C . TYR A 1 111 ? -11.616 1.537 3.231 1.00 95.94 111 TYR A C 1
ATOM 807 O O . TYR A 1 111 ? -11.910 0.604 2.478 1.00 95.94 111 TYR A O 1
ATOM 815 N N . GLU A 1 112 ? -12.345 2.653 3.285 1.00 95.19 112 GLU A N 1
ATOM 816 C CA . GLU A 1 112 ? -13.510 2.881 2.424 1.00 95.19 112 GLU A CA 1
ATOM 817 C C . GLU A 1 112 ? -13.120 2.890 0.940 1.00 95.19 112 GLU A C 1
ATOM 819 O O . GLU A 1 112 ? -13.752 2.216 0.117 1.00 95.19 112 GLU A O 1
ATOM 824 N N . ILE A 1 113 ? -12.024 3.576 0.594 1.00 94.75 113 ILE A N 1
ATOM 825 C CA . ILE A 1 113 ? -11.486 3.564 -0.772 1.00 94.75 113 ILE A CA 1
ATOM 826 C C . ILE A 1 113 ? -11.095 2.138 -1.176 1.00 94.75 113 ILE A C 1
ATOM 828 O O . ILE A 1 113 ? -11.445 1.680 -2.268 1.00 94.75 113 ILE A O 1
ATOM 832 N N . ALA A 1 114 ? -10.401 1.401 -0.305 1.00 94.56 114 ALA A N 1
ATOM 833 C CA . ALA A 1 114 ? -10.032 0.016 -0.571 1.00 94.56 114 ALA A CA 1
ATOM 834 C C . ALA A 1 114 ? -11.264 -0.863 -0.861 1.00 94.56 114 ALA A C 1
ATOM 836 O O . ALA A 1 114 ? -11.236 -1.682 -1.787 1.00 94.56 114 ALA A O 1
ATOM 837 N N . MET A 1 115 ? -12.359 -0.670 -0.115 1.00 94.31 115 MET A N 1
ATOM 838 C CA . MET A 1 115 ? -13.604 -1.425 -0.287 1.00 94.31 115 MET A CA 1
ATOM 839 C C . MET A 1 115 ? -14.316 -1.068 -1.590 1.00 94.31 115 MET A C 1
ATOM 841 O O . MET A 1 115 ? -14.897 -1.951 -2.218 1.00 94.31 115 MET A O 1
ATOM 845 N N . ALA A 1 116 ? -14.213 0.177 -2.058 1.00 93.81 116 ALA A N 1
ATOM 846 C CA . ALA A 1 116 ? -14.715 0.552 -3.379 1.00 93.81 116 ALA A CA 1
ATOM 847 C C . ALA A 1 116 ? -13.997 -0.212 -4.511 1.00 93.81 116 ALA A C 1
ATOM 849 O O . ALA A 1 116 ? -14.616 -0.556 -5.521 1.00 93.81 116 ALA A O 1
ATOM 850 N N . TYR A 1 117 ? -12.708 -0.532 -4.340 1.00 91.00 117 TYR A N 1
ATOM 851 C CA . TYR A 1 117 ? -11.947 -1.342 -5.298 1.00 91.00 117 TYR A CA 1
ATOM 852 C C . TYR A 1 117 ? -12.218 -2.850 -5.183 1.00 91.00 117 TYR A C 1
ATOM 854 O O . TYR A 1 117 ? -12.143 -3.552 -6.196 1.00 91.00 117 TYR A O 1
ATOM 862 N N . ALA A 1 118 ? -12.499 -3.359 -3.980 1.00 91.50 118 ALA A N 1
ATOM 863 C CA . ALA A 1 118 ? -12.702 -4.784 -3.716 1.00 91.50 118 ALA A CA 1
ATOM 864 C C . ALA A 1 118 ? -13.830 -5.034 -2.689 1.00 91.50 118 ALA A C 1
ATOM 866 O O . ALA A 1 118 ? -13.569 -5.490 -1.574 1.00 91.50 118 ALA A O 1
ATOM 867 N N . PRO A 1 119 ? -15.104 -4.809 -3.060 1.00 90.25 119 PRO A N 1
ATOM 868 C CA . PRO A 1 119 ? -16.222 -4.823 -2.108 1.00 90.25 119 PRO A CA 1
ATOM 869 C C . PRO A 1 119 ? -16.553 -6.211 -1.544 1.00 90.25 119 PRO A C 1
ATOM 871 O O . PRO A 1 119 ? -17.283 -6.321 -0.566 1.00 90.25 119 PRO A O 1
ATOM 874 N N . GLN A 1 120 ? -16.044 -7.281 -2.163 1.00 90.94 120 GLN A N 1
ATOM 875 C CA . GLN A 1 120 ? -16.254 -8.664 -1.719 1.00 90.94 120 GLN A CA 1
ATOM 876 C C . GLN A 1 120 ? -15.036 -9.251 -0.986 1.00 90.94 120 GLN A C 1
ATOM 878 O O . GLN A 1 120 ? -15.024 -10.444 -0.676 1.00 90.94 120 GLN A O 1
ATOM 883 N N . ASP A 1 121 ? -13.998 -8.449 -0.721 1.00 90.69 121 ASP A N 1
ATOM 884 C CA . ASP A 1 121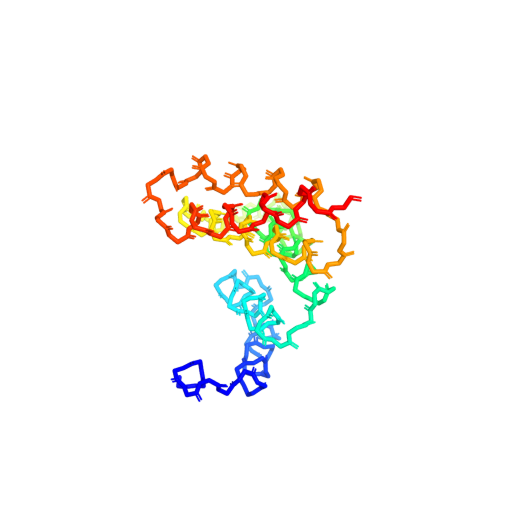 ? -12.826 -8.919 0.013 1.00 90.69 121 ASP A CA 1
ATOM 885 C C . ASP A 1 121 ? -13.151 -9.058 1.511 1.00 90.69 121 ASP A C 1
ATOM 887 O O . ASP A 1 121 ? -13.344 -8.087 2.250 1.00 90.69 121 ASP A O 1
ATOM 891 N N . GLN A 1 122 ? -13.222 -10.309 1.967 1.00 92.12 122 GLN A N 1
ATOM 892 C CA . GLN A 1 122 ? -13.526 -10.639 3.358 1.00 92.12 122 GLN A CA 1
ATOM 893 C C . GLN A 1 122 ? -12.394 -10.256 4.315 1.00 92.12 122 GLN A C 1
ATOM 895 O O . GLN A 1 122 ? -12.664 -9.935 5.472 1.00 92.12 122 GLN A O 1
ATOM 900 N N . HIS A 1 123 ? -11.138 -10.281 3.856 1.00 89.75 123 HIS A N 1
ATOM 901 C CA . HIS A 1 123 ? -10.009 -9.843 4.672 1.00 89.75 123 HIS A CA 1
ATOM 902 C C . HIS A 1 123 ? -10.104 -8.345 4.919 1.00 89.75 123 HIS A C 1
ATOM 904 O O . HIS A 1 123 ? -10.023 -7.913 6.065 1.00 89.75 123 HIS A O 1
ATOM 910 N N . LEU A 1 124 ? -10.383 -7.584 3.862 1.00 92.31 124 LEU A N 1
ATOM 911 C CA . LEU A 1 124 ? -10.563 -6.144 3.958 1.00 92.31 124 LEU A CA 1
ATOM 912 C C . LEU A 1 124 ? -11.725 -5.769 4.881 1.00 92.31 124 LEU A C 1
ATOM 914 O O . LEU A 1 124 ? -11.571 -4.928 5.760 1.00 92.31 124 LEU A O 1
ATOM 918 N N . THR A 1 125 ? -12.864 -6.445 4.723 1.00 92.62 125 THR A N 1
ATOM 919 C CA . THR A 1 125 ? -14.036 -6.236 5.583 1.00 92.62 125 THR A CA 1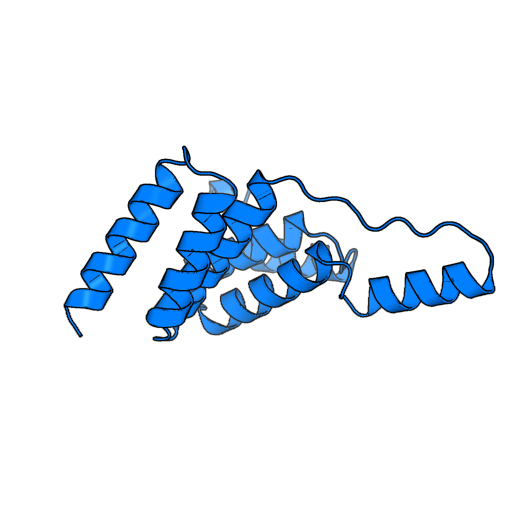
ATOM 920 C C . THR A 1 125 ? -13.706 -6.487 7.055 1.00 92.62 125 THR A C 1
ATOM 922 O O . THR A 1 125 ? -14.080 -5.703 7.925 1.00 92.62 125 THR A O 1
ATOM 925 N N . ARG A 1 126 ? -12.985 -7.574 7.349 1.00 93.69 126 ARG A N 1
ATOM 926 C CA . ARG A 1 126 ? -12.573 -7.918 8.714 1.00 93.69 126 ARG A CA 1
ATOM 927 C C . ARG A 1 126 ? -11.626 -6.872 9.301 1.00 93.69 126 ARG A C 1
ATOM 929 O O . ARG A 1 126 ? -11.789 -6.499 10.461 1.00 93.69 126 ARG A O 1
ATOM 936 N N . ASP A 1 127 ? -10.642 -6.437 8.522 1.00 91.75 127 ASP A N 1
ATOM 937 C CA . ASP A 1 127 ? -9.628 -5.483 8.966 1.00 91.75 127 ASP A CA 1
ATOM 938 C C . ASP A 1 127 ? -10.258 -4.094 9.200 1.00 91.75 127 ASP A C 1
ATOM 940 O O . ASP A 1 127 ? -9.997 -3.470 10.227 1.00 91.75 127 ASP A O 1
ATOM 944 N N . PHE A 1 128 ? -11.202 -3.674 8.350 1.00 93.94 128 PHE A N 1
ATOM 945 C CA . PHE A 1 128 ? -11.978 -2.446 8.549 1.00 93.94 128 PHE A CA 1
ATOM 946 C C . PHE A 1 128 ? -12.866 -2.498 9.802 1.00 93.94 128 PHE A C 1
ATOM 948 O O . PHE A 1 128 ? -12.884 -1.566 10.599 1.00 93.94 128 PHE A O 1
ATOM 955 N N . GLN A 1 129 ? -13.558 -3.614 10.048 1.00 93.62 129 GLN A N 1
ATOM 956 C CA . GLN A 1 129 ? -14.341 -3.782 11.281 1.00 93.62 129 GLN A CA 1
ATOM 957 C C . GLN A 1 129 ? -13.472 -3.769 12.544 1.00 93.62 129 GLN A C 1
ATOM 959 O O . GLN A 1 129 ? -13.931 -3.343 13.602 1.00 93.62 129 GLN A O 1
ATOM 964 N N . ALA A 1 130 ? -12.240 -4.279 12.466 1.00 91.44 130 ALA A N 1
ATOM 965 C CA . ALA A 1 130 ? -11.299 -4.196 13.575 1.00 91.44 130 ALA A CA 1
ATOM 966 C C . ALA A 1 130 ? -10.883 -2.746 13.844 1.00 91.44 130 ALA A C 1
ATOM 968 O O . ALA A 1 130 ? -10.862 -2.346 15.004 1.00 91.44 130 ALA A O 1
ATOM 969 N N . LEU A 1 131 ? -10.637 -1.969 12.786 1.00 92.25 131 LEU A N 1
ATOM 970 C CA . LEU A 1 131 ? -10.335 -0.544 12.881 1.00 92.25 131 LEU A CA 1
ATOM 971 C C . LEU A 1 131 ? -11.471 0.242 13.550 1.00 92.25 131 LEU A C 1
ATOM 973 O O . LEU A 1 131 ? -11.212 0.979 14.495 1.00 92.25 131 LEU A O 1
ATOM 977 N N . LEU A 1 132 ? -12.717 0.046 13.103 1.00 91.50 132 LEU A N 1
ATOM 978 C CA . LEU A 1 132 ? -13.872 0.775 13.642 1.00 91.50 132 LEU A CA 1
ATOM 979 C C . LEU A 1 132 ? -14.053 0.549 15.146 1.00 91.50 132 LEU A C 1
ATOM 981 O O . LEU A 1 132 ? -14.251 1.508 15.884 1.00 91.50 132 LEU A O 1
ATOM 985 N N . ARG A 1 133 ? -13.891 -0.694 15.616 1.00 90.00 133 ARG A N 1
ATOM 986 C CA . ARG A 1 133 ? -13.944 -0.993 17.055 1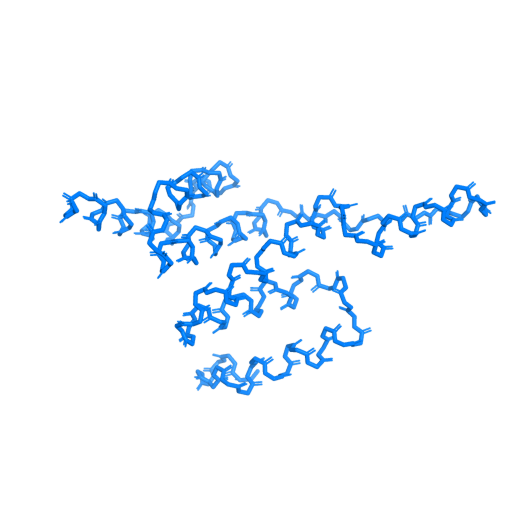.00 90.00 133 ARG A CA 1
ATOM 987 C C . ARG A 1 133 ? -12.878 -0.234 17.841 1.00 90.00 133 ARG A C 1
ATOM 989 O O . ARG A 1 133 ? -13.175 0.285 18.902 1.00 90.00 133 ARG A O 1
ATOM 996 N N . CYS A 1 134 ? -11.656 -0.145 17.315 1.00 81.56 134 CYS A N 1
ATOM 997 C CA . CYS A 1 134 ? -10.592 0.614 17.969 1.00 81.56 134 CYS A CA 1
ATOM 998 C C . CYS A 1 134 ? -10.853 2.127 17.973 1.00 81.56 134 CYS A C 1
ATOM 1000 O O . CYS A 1 134 ? -10.409 2.794 18.896 1.00 81.56 134 CYS A O 1
ATOM 1002 N N . SER A 1 135 ? -11.561 2.664 16.973 1.00 80.06 135 SER A N 1
ATOM 1003 C CA . SER A 1 135 ? -11.893 4.096 16.910 1.00 80.06 135 SER A CA 1
ATOM 1004 C C . SER A 1 135 ? -13.049 4.519 17.822 1.00 80.06 135 SER A C 1
ATOM 1006 O O . SER A 1 135 ? -13.211 5.705 18.079 1.00 80.06 135 SER A O 1
ATOM 1008 N N . GLU A 1 136 ? -13.869 3.573 18.290 1.00 76.12 136 GLU A N 1
ATOM 1009 C CA . GLU A 1 136 ? -14.976 3.837 19.225 1.00 76.12 136 GLU A CA 1
ATOM 1010 C C . GLU A 1 136 ? -14.512 3.895 20.694 1.00 76.12 136 GLU A C 1
ATOM 1012 O O . GLU A 1 136 ? -15.258 4.375 21.547 1.00 76.12 136 GLU A O 1
ATOM 1017 N N . ASP A 1 137 ? -13.294 3.419 20.980 1.00 62.75 137 ASP A N 1
ATOM 1018 C CA . ASP A 1 137 ? -12.701 3.344 22.322 1.00 62.75 137 ASP A CA 1
ATOM 1019 C C . ASP A 1 137 ? -11.829 4.579 22.692 1.00 62.75 137 ASP A C 1
ATOM 1021 O O . ASP A 1 137 ? -11.305 4.630 23.809 1.00 62.75 137 ASP A O 1
ATOM 1025 N N . GLU A 1 138 ? -11.664 5.560 21.786 1.00 56.16 138 GLU A N 1
ATOM 1026 C CA . GLU A 1 138 ? -10.956 6.850 22.003 1.00 56.16 138 GLU A CA 1
ATOM 1027 C C . GLU A 1 138 ? -11.889 7.989 22.454 1.00 56.16 138 GLU A C 1
ATOM 1029 O O . GLU A 1 138 ? -11.476 8.757 23.357 1.00 56.16 138 GLU A O 1
#

InterPro domains:
  IPR011990 Tetratricopeptide-like helical domain superfamily [G3DSA:1.25.40.10] (1-138)
  IPR011990 Tetratricopeptide-like helical domain superfamily [SSF48452] (3-132)
  IPR052004 Axonemal Dynein Assembly Factor 4 [PTHR46492] (2-136)

Radius of gyration: 16.32 Å; chains: 1; bounding box: 34×34×52 Å

Secondary structure (DSSP, 8-state):
-TGGGT-HHHHHHHHHHHHHH-TT-HHHHHHHHHHHHHTT-HHHHHHHHHHHHHHHTT-SHHHHHHHHHHHHH-PPPPPPP--HHHHHHHHHHHHHHHHHTT-HHHHHHHHHHHHHH-TT-HHHHHHHHHHHHHHS--

Foldseek 3Di:
DCVVVVVLVVLLVVLVVVCVVPVLPLVSLLSNLVSCLVVLVLVVSLVSLVSSVCLQVLNHPVSVVQVVVCVVVVPDDDRDHDALQSQLSSLQSNLSSCVSVVNLVSSLVSLVSSCVSPVPDPVSVVSNVVSVVVVVVD